Protein AF-A0ABD3MT02-F1 (afdb_monomer_lite)

Sequence (126 aa):
MMCISVNRAIALAVALFGYATTAAGSGSSACHAAYSSGITYAHGDWVSASFTAARLVKCSPPGINDCPDSGLRTEEGEFNASEMYNYQCKSDDDIMLCSNNEYAPGSILSDQVWVRDSSPCSSVSP

Secondary structure (DSSP, 8-state):
--------------------------S-EEP-PBP-TT----TT-EEEEE-----EEE-SSTTSTT--TTSEEE--S------EEEEEE-S-TTT-GGGSGGG-TTSTTHHHHEEEEEEEEE----

Foldseek 3Di:
DDDDDPDDDPPPPPPPPPPPPPPDDPAADAADDADDAPDQDAAFDKHKDQQPPLPWDFAPPDPPDPHHNVRTDRDPDPDPSPFMWMKGFHDHRVVRCCNPPCCDCNHPNVVVTIDTDPHTHDNDDD

Radius of gyration: 24.39 Å; chains: 1; bounding box: 88×34×58 Å

Structure (mmCIF, N/CA/C/O backbone):
data_AF-A0ABD3MT02-F1
#
_entry.id   AF-A0ABD3MT02-F1
#
loop_
_atom_site.group_PDB
_atom_site.id
_atom_site.type_symbol
_atom_site.label_atom_id
_atom_site.label_alt_id
_atom_site.label_comp_id
_atom_site.label_asym_id
_atom_site.label_entity_id
_atom_site.label_seq_id
_atom_site.pdbx_PDB_ins_code
_atom_site.Cartn_x
_atom_site.Cartn_y
_atom_site.Cartn_z
_atom_site.occupancy
_atom_site.B_iso_or_equiv
_atom_site.auth_seq_id
_atom_site.auth_comp_id
_atom_site.auth_asym_id
_atom_site.auth_atom_id
_atom_site.pdbx_PDB_model_num
ATOM 1 N N . MET A 1 1 ? 62.202 -12.319 -37.445 1.00 37.16 1 MET A N 1
ATOM 2 C CA . MET A 1 1 ? 61.434 -11.080 -37.693 1.00 37.16 1 MET A CA 1
ATOM 3 C C . MET A 1 1 ? 59.955 -11.455 -37.714 1.00 37.16 1 MET A C 1
ATOM 5 O O . MET A 1 1 ? 59.593 -12.264 -38.552 1.00 37.16 1 MET A O 1
ATOM 9 N N . MET A 1 2 ? 59.207 -10.938 -36.727 1.00 38.94 2 MET A N 1
ATOM 10 C CA . MET A 1 2 ? 57.740 -10.856 -36.532 1.00 38.94 2 MET A CA 1
ATOM 11 C C . MET A 1 2 ? 56.859 -12.081 -36.863 1.00 38.94 2 MET A C 1
ATOM 13 O O . MET A 1 2 ? 56.680 -12.430 -38.020 1.00 38.94 2 MET A O 1
ATOM 17 N N . CYS A 1 3 ? 56.367 -12.830 -35.867 1.00 41.94 3 CYS A N 1
ATOM 18 C CA . CYS A 1 3 ? 55.236 -12.559 -34.943 1.00 41.94 3 CYS A CA 1
ATOM 19 C C . CYS A 1 3 ? 53.856 -12.812 -35.579 1.00 41.94 3 CYS A C 1
ATOM 21 O O . CYS A 1 3 ? 53.245 -11.921 -36.162 1.00 41.94 3 CYS A O 1
ATOM 23 N N . ILE A 1 4 ? 53.358 -14.041 -35.411 1.00 46.09 4 ILE A N 1
ATOM 24 C CA . ILE A 1 4 ? 51.970 -14.427 -35.685 1.00 46.09 4 ILE A CA 1
ATOM 25 C C . ILE A 1 4 ? 51.084 -13.766 -34.618 1.00 46.09 4 ILE A C 1
ATOM 27 O O . ILE A 1 4 ? 51.116 -14.155 -33.452 1.00 46.09 4 ILE A O 1
ATOM 31 N N . SER A 1 5 ? 50.307 -12.756 -35.011 1.00 43.03 5 SER A N 1
ATOM 32 C CA . SER A 1 5 ? 49.262 -12.163 -34.171 1.00 43.03 5 SER A CA 1
ATOM 33 C C . SER A 1 5 ? 47.998 -13.017 -34.259 1.00 43.03 5 SER A C 1
ATOM 35 O O . SER A 1 5 ? 47.197 -12.855 -35.176 1.00 43.03 5 SER A O 1
ATOM 37 N N . VAL A 1 6 ? 47.801 -13.919 -33.298 1.00 45.03 6 VAL A N 1
ATOM 38 C CA . VAL A 1 6 ? 46.476 -14.478 -32.997 1.00 45.03 6 VAL A CA 1
ATOM 39 C C . VAL A 1 6 ? 45.999 -13.783 -31.734 1.00 45.03 6 VAL A C 1
ATOM 41 O O . VAL A 1 6 ? 46.419 -14.123 -30.635 1.00 45.03 6 VAL A O 1
ATOM 44 N N . ASN A 1 7 ? 45.153 -12.768 -31.898 1.00 46.12 7 ASN A N 1
ATOM 45 C CA . ASN A 1 7 ? 44.587 -12.031 -30.777 1.00 46.12 7 ASN A CA 1
ATOM 46 C C . ASN A 1 7 ? 43.085 -11.859 -30.984 1.00 46.12 7 ASN A C 1
ATOM 48 O O . ASN A 1 7 ? 42.652 -10.948 -31.687 1.00 46.12 7 ASN A O 1
ATOM 52 N N . ARG A 1 8 ? 42.316 -12.746 -30.345 1.00 43.34 8 ARG A N 1
ATOM 53 C CA . ARG A 1 8 ? 41.159 -12.454 -29.475 1.00 43.34 8 ARG A CA 1
ATOM 54 C C . ARG A 1 8 ? 40.293 -13.706 -29.378 1.00 43.34 8 ARG A C 1
ATOM 56 O O . ARG A 1 8 ? 39.446 -13.971 -30.222 1.00 43.34 8 ARG A O 1
ATOM 63 N N . ALA A 1 9 ? 40.542 -14.477 -28.324 1.00 46.53 9 ALA A N 1
ATOM 64 C CA . ALA A 1 9 ? 39.609 -15.481 -27.847 1.00 46.53 9 ALA A CA 1
ATOM 65 C C . ALA A 1 9 ? 38.263 -14.797 -27.559 1.00 46.53 9 ALA A C 1
ATOM 67 O O . ALA A 1 9 ? 38.202 -13.827 -26.802 1.00 46.53 9 ALA A O 1
ATOM 68 N N . ILE A 1 10 ? 37.196 -15.281 -28.191 1.00 51.69 10 ILE A N 1
ATOM 69 C CA . ILE A 1 10 ? 35.827 -14.895 -27.859 1.00 51.69 10 ILE A CA 1
ATOM 70 C C . ILE A 1 10 ? 35.506 -15.609 -26.548 1.00 51.69 10 ILE A C 1
ATOM 72 O O . ILE A 1 10 ? 35.257 -16.813 -26.529 1.00 51.69 10 ILE A O 1
ATOM 76 N N . ALA A 1 11 ? 35.586 -14.880 -25.437 1.00 45.00 11 ALA A N 1
ATOM 77 C CA . ALA A 1 11 ? 35.110 -15.368 -24.155 1.00 45.00 11 ALA A CA 1
ATOM 78 C C . ALA A 1 11 ? 33.576 -15.426 -24.206 1.00 45.00 11 ALA A C 1
ATOM 80 O O . ALA A 1 11 ? 32.896 -14.409 -24.092 1.00 45.00 11 ALA A O 1
ATOM 81 N N . LEU A 1 12 ? 33.036 -16.626 -24.418 1.00 37.91 12 LEU A N 1
ATOM 82 C CA . LEU A 1 12 ? 31.638 -16.950 -24.152 1.00 37.91 12 LEU A CA 1
ATOM 83 C C . LEU A 1 12 ? 31.425 -16.870 -22.638 1.00 37.91 12 LEU A C 1
ATOM 85 O O . LEU A 1 12 ? 31.706 -17.818 -21.906 1.00 37.91 12 LEU A O 1
ATOM 89 N N . ALA A 1 13 ? 30.965 -15.717 -22.159 1.00 43.81 13 ALA A N 1
ATOM 90 C CA . ALA A 1 13 ? 30.442 -15.599 -20.810 1.00 43.81 13 ALA A CA 1
ATOM 91 C C . ALA A 1 13 ? 29.117 -16.371 -20.755 1.00 43.81 13 ALA A C 1
ATOM 93 O O . ALA A 1 13 ? 28.076 -15.891 -21.201 1.00 43.81 13 ALA A O 1
ATOM 94 N N . VAL A 1 14 ? 29.170 -17.598 -20.240 1.00 44.78 14 VAL A N 1
ATOM 95 C CA . VAL A 1 14 ? 27.983 -18.315 -19.777 1.00 44.78 14 VAL A CA 1
ATOM 96 C C . VAL A 1 14 ? 27.422 -17.499 -18.617 1.00 44.78 14 VAL A C 1
ATOM 98 O O . VAL A 1 14 ? 27.978 -17.504 -17.520 1.00 44.78 14 VAL A O 1
ATOM 101 N N . ALA A 1 15 ? 26.346 -16.755 -18.870 1.00 46.06 15 ALA A N 1
ATOM 102 C CA . ALA A 1 15 ? 25.516 -16.208 -17.813 1.00 46.06 15 ALA A CA 1
ATOM 103 C C . ALA A 1 15 ? 24.894 -17.403 -17.084 1.00 46.06 15 ALA A C 1
ATOM 105 O O . ALA A 1 15 ? 23.921 -17.999 -17.547 1.00 46.06 15 ALA A O 1
ATOM 106 N N . LEU A 1 16 ? 25.520 -17.815 -15.981 1.00 45.62 16 LEU A N 1
ATOM 107 C CA . LEU A 1 16 ? 24.894 -18.713 -15.027 1.00 45.62 16 LEU A CA 1
ATOM 108 C C . LEU A 1 16 ? 23.621 -18.016 -14.554 1.00 45.62 16 LEU A C 1
ATOM 110 O O . LEU A 1 16 ? 23.671 -17.014 -13.844 1.00 45.62 16 LEU A O 1
ATOM 114 N N . PHE A 1 17 ? 22.488 -18.547 -15.004 1.00 44.28 17 PHE A N 1
AT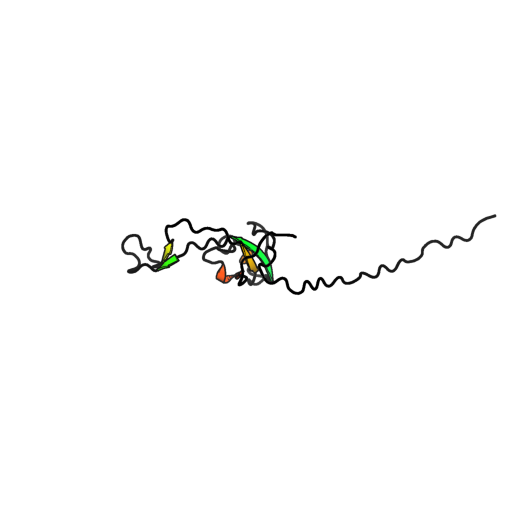OM 115 C CA . PHE A 1 17 ? 21.183 -18.315 -14.417 1.00 44.28 17 PHE A CA 1
ATOM 116 C C . PHE A 1 17 ? 21.275 -18.688 -12.938 1.00 44.28 17 PHE A C 1
ATOM 118 O O . PHE A 1 17 ? 21.126 -19.848 -12.562 1.00 44.28 17 PHE A O 1
ATOM 125 N N . GLY A 1 18 ? 21.559 -17.698 -12.097 1.00 39.00 18 GLY A N 1
ATOM 126 C CA . GLY A 1 18 ? 21.286 -17.773 -10.676 1.00 39.00 18 GLY A CA 1
ATOM 127 C C . GLY A 1 18 ? 19.783 -17.649 -10.500 1.00 39.00 18 GLY A C 1
ATOM 128 O O . GLY A 1 18 ? 19.274 -16.558 -10.270 1.00 39.00 18 GLY A O 1
ATOM 129 N N . TYR A 1 19 ? 19.057 -18.756 -10.645 1.00 45.50 19 TYR A N 1
ATOM 130 C CA . TYR A 1 19 ? 17.756 -18.860 -10.006 1.00 45.50 19 TYR A CA 1
ATOM 131 C C . TYR A 1 19 ? 18.034 -18.793 -8.503 1.00 45.50 19 TYR A C 1
ATOM 133 O O . TYR A 1 19 ? 18.569 -19.720 -7.899 1.00 45.50 19 TYR A O 1
ATOM 141 N N . ALA A 1 20 ? 17.744 -17.646 -7.899 1.00 43.19 20 ALA A N 1
ATOM 142 C CA . ALA A 1 20 ? 17.677 -17.538 -6.456 1.00 43.19 20 ALA A CA 1
ATOM 143 C C . ALA A 1 20 ? 16.444 -18.328 -5.998 1.00 43.19 20 ALA A C 1
ATOM 145 O O . ALA A 1 20 ? 15.372 -17.776 -5.782 1.00 43.19 20 ALA A O 1
ATOM 146 N N . THR A 1 21 ? 16.565 -19.650 -5.889 1.00 50.00 21 THR A N 1
ATOM 147 C CA . THR A 1 21 ? 15.629 -20.442 -5.093 1.00 50.00 21 THR A CA 1
ATOM 148 C C . THR A 1 21 ? 16.043 -20.304 -3.638 1.00 50.00 21 THR A C 1
ATOM 150 O O . THR A 1 21 ? 16.751 -21.153 -3.099 1.00 50.00 21 THR A O 1
ATOM 153 N N . THR A 1 22 ? 15.626 -19.217 -2.993 1.00 38.50 22 THR A N 1
ATOM 154 C CA . THR A 1 22 ? 15.607 -19.143 -1.531 1.00 38.50 22 THR A CA 1
ATOM 155 C C . THR A 1 22 ? 14.397 -19.932 -1.047 1.00 38.50 22 THR A C 1
ATOM 157 O O . THR A 1 22 ? 13.298 -19.399 -0.909 1.00 38.50 22 THR A O 1
ATOM 160 N N . ALA A 1 23 ? 14.582 -21.236 -0.847 1.00 42.66 23 ALA A N 1
ATOM 161 C CA . ALA A 1 23 ? 13.601 -22.057 -0.160 1.00 42.66 23 ALA A CA 1
ATOM 162 C C . ALA A 1 23 ? 13.754 -21.894 1.361 1.00 42.66 23 ALA A C 1
ATOM 164 O O . ALA A 1 23 ? 14.794 -22.219 1.927 1.00 42.66 23 ALA A O 1
ATOM 165 N N . ALA A 1 24 ? 12.658 -21.441 1.972 1.00 44.06 24 ALA A N 1
ATOM 166 C CA . ALA A 1 24 ? 12.213 -21.702 3.339 1.00 44.06 24 ALA A CA 1
ATOM 167 C C . ALA A 1 24 ? 13.104 -21.221 4.501 1.00 44.06 24 ALA A C 1
ATOM 169 O O . ALA A 1 24 ? 13.835 -21.989 5.121 1.00 44.06 24 ALA A O 1
ATOM 170 N N . GLY A 1 25 ? 12.893 -19.960 4.888 1.00 39.03 25 GLY A N 1
ATOM 171 C CA . GLY A 1 25 ? 12.952 -19.533 6.285 1.00 39.03 25 GLY A CA 1
ATOM 172 C C . GLY A 1 25 ? 11.527 -19.281 6.777 1.00 39.03 25 GLY A C 1
ATOM 173 O O . GLY A 1 25 ? 10.846 -18.389 6.281 1.00 39.03 25 GLY A O 1
ATOM 174 N N . SER A 1 26 ? 11.042 -20.109 7.697 1.00 49.09 26 SER A N 1
ATOM 175 C CA . SER A 1 26 ? 9.745 -19.926 8.345 1.00 49.09 26 SER A CA 1
ATOM 176 C C . SER A 1 26 ? 9.831 -18.757 9.327 1.00 49.09 26 SER A C 1
ATOM 178 O O . SER A 1 26 ? 10.459 -18.891 10.374 1.00 49.09 26 SER A O 1
ATOM 180 N N . GLY A 1 27 ? 9.192 -17.634 8.998 1.00 53.06 27 GLY A N 1
ATOM 181 C CA . GLY A 1 27 ? 9.041 -16.484 9.892 1.00 53.06 27 GLY A CA 1
ATOM 182 C C . GLY A 1 27 ? 9.514 -15.187 9.248 1.00 53.06 27 GLY A C 1
ATOM 183 O O . GLY A 1 27 ? 10.711 -14.962 9.149 1.00 53.06 27 GLY A O 1
ATOM 184 N N . SER A 1 28 ? 8.546 -14.342 8.877 1.00 53.19 28 SER A N 1
ATOM 185 C CA . SER A 1 28 ? 8.709 -13.000 8.304 1.00 53.19 28 SER A CA 1
ATOM 186 C C . SER A 1 28 ? 9.392 -12.937 6.928 1.00 53.19 28 SER A C 1
ATOM 188 O O . SER A 1 28 ? 10.562 -13.281 6.769 1.00 53.19 28 SER A O 1
ATOM 190 N N . SER A 1 29 ? 8.662 -12.482 5.904 1.00 69.88 29 SER A N 1
ATOM 191 C CA . SER A 1 29 ? 9.252 -12.159 4.600 1.00 69.88 29 SER A CA 1
ATOM 192 C C . SER A 1 29 ? 10.193 -10.952 4.738 1.00 69.88 29 SER A C 1
ATOM 194 O O . SER A 1 29 ? 9.997 -10.076 5.579 1.00 69.88 29 SER A O 1
ATOM 196 N N . ALA A 1 30 ? 11.252 -10.880 3.929 1.00 85.00 30 ALA A N 1
ATOM 197 C CA . ALA A 1 30 ? 12.040 -9.651 3.860 1.00 85.00 30 ALA A CA 1
ATOM 198 C C . ALA A 1 30 ? 11.137 -8.514 3.356 1.00 85.00 30 ALA A C 1
ATOM 200 O O . ALA A 1 30 ? 10.316 -8.723 2.457 1.00 85.00 30 ALA A O 1
ATOM 201 N N . CYS A 1 31 ? 11.261 -7.321 3.940 1.00 89.00 31 CYS A N 1
ATOM 202 C CA . CYS A 1 31 ? 10.512 -6.174 3.440 1.00 89.00 31 CYS A CA 1
ATOM 203 C C . CYS A 1 31 ? 11.052 -5.736 2.073 1.00 89.00 31 CYS A C 1
ATOM 205 O O . CYS A 1 31 ? 12.263 -5.594 1.888 1.00 89.00 31 CYS A O 1
ATOM 207 N N . HIS A 1 32 ? 10.139 -5.499 1.137 1.00 91.31 32 HIS A N 1
ATOM 208 C CA . HIS A 1 32 ? 10.401 -4.768 -0.096 1.00 91.31 32 HIS A CA 1
ATOM 209 C C . HIS A 1 32 ? 10.692 -3.279 0.179 1.00 91.31 32 HIS A C 1
ATOM 211 O O . HIS A 1 32 ? 10.693 -2.803 1.318 1.00 91.31 32 HIS A O 1
ATOM 217 N N . ALA A 1 33 ? 10.984 -2.524 -0.884 1.00 90.94 33 ALA A N 1
ATOM 218 C CA . ALA A 1 33 ? 11.186 -1.083 -0.781 1.00 90.94 33 ALA A CA 1
ATOM 219 C C . ALA A 1 33 ? 9.936 -0.399 -0.206 1.00 90.94 33 ALA A C 1
ATOM 221 O O . ALA A 1 33 ? 8.808 -0.768 -0.533 1.00 90.94 33 ALA A O 1
ATOM 222 N N . ALA A 1 34 ? 10.133 0.607 0.645 1.00 90.56 34 ALA A N 1
ATOM 223 C CA . ALA A 1 34 ? 9.019 1.345 1.222 1.00 90.56 34 ALA A CA 1
ATOM 224 C C . ALA A 1 34 ? 8.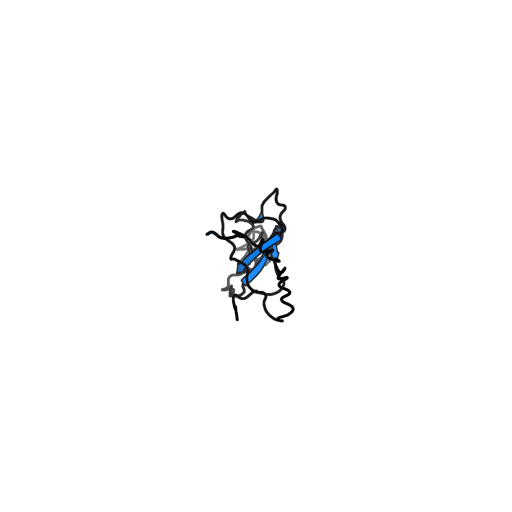214 2.071 0.132 1.00 90.56 34 ALA A C 1
ATOM 226 O O . ALA A 1 34 ? 8.799 2.687 -0.767 1.00 90.56 34 ALA A O 1
ATOM 227 N N . TYR A 1 35 ? 6.882 2.045 0.239 1.00 89.69 35 TYR A N 1
ATOM 228 C CA . TYR A 1 35 ? 6.029 2.845 -0.637 1.00 89.69 35 TYR A CA 1
ATOM 229 C C . TYR A 1 35 ? 6.408 4.325 -0.539 1.00 89.69 35 TYR A C 1
ATOM 231 O O . TYR A 1 35 ? 6.520 4.897 0.545 1.00 89.69 35 TYR A O 1
ATOM 239 N N . SER A 1 36 ? 6.577 4.944 -1.698 1.00 89.69 36 SER A N 1
ATOM 240 C CA . SER A 1 36 ? 6.879 6.362 -1.864 1.00 89.69 36 SER A CA 1
ATOM 241 C C . SER A 1 36 ? 5.883 7.006 -2.821 1.00 89.69 36 SER A C 1
ATOM 243 O O . SER A 1 36 ? 5.605 6.466 -3.895 1.00 89.69 36 SER A O 1
ATOM 245 N N . SER A 1 37 ? 5.364 8.171 -2.436 1.00 83.44 37 SER A N 1
ATOM 246 C CA . SER A 1 37 ? 4.468 8.965 -3.273 1.00 83.44 37 SER A CA 1
ATOM 247 C C . SER A 1 37 ? 5.200 9.540 -4.488 1.00 83.44 37 SER A C 1
ATOM 249 O O . SER A 1 37 ? 6.382 9.874 -4.421 1.00 83.44 37 SER A O 1
ATOM 251 N N . GLY A 1 38 ? 4.496 9.655 -5.617 1.00 79.31 38 GLY A N 1
ATOM 252 C CA . GLY A 1 38 ? 5.079 10.159 -6.867 1.00 79.31 38 GLY A CA 1
ATOM 253 C C . GLY A 1 38 ? 5.936 9.141 -7.628 1.00 79.31 38 GLY A C 1
ATOM 254 O O . GLY A 1 38 ? 6.479 9.478 -8.678 1.00 79.31 38 GLY A O 1
ATOM 255 N N . ILE A 1 39 ? 6.034 7.905 -7.132 1.00 88.88 39 ILE A N 1
ATOM 256 C CA . ILE A 1 39 ? 6.571 6.769 -7.879 1.00 88.88 39 ILE A CA 1
ATOM 257 C C . ILE A 1 39 ? 5.432 6.073 -8.619 1.00 88.88 39 ILE A C 1
ATOM 259 O O . ILE A 1 39 ? 4.299 6.006 -8.145 1.00 88.88 39 ILE A O 1
ATOM 263 N N . THR A 1 40 ? 5.752 5.587 -9.812 1.00 91.19 40 THR A N 1
ATOM 264 C CA . THR A 1 40 ? 4.849 4.802 -10.646 1.00 91.19 40 THR A CA 1
ATOM 265 C C . THR A 1 40 ? 5.006 3.325 -10.299 1.00 91.19 40 THR A C 1
ATOM 267 O O . THR A 1 40 ? 6.110 2.799 -10.414 1.00 91.19 40 THR A O 1
ATOM 270 N N . TYR A 1 41 ? 3.916 2.683 -9.882 1.00 90.31 41 TYR A N 1
ATOM 271 C CA . TYR A 1 41 ? 3.849 1.250 -9.584 1.00 90.31 41 TYR A CA 1
ATOM 272 C C . TYR A 1 41 ? 2.918 0.560 -10.575 1.00 90.31 41 TYR A C 1
ATOM 274 O O . TYR A 1 41 ? 1.780 1.007 -10.758 1.00 90.31 41 TYR A O 1
ATOM 282 N N . ALA A 1 42 ? 3.410 -0.514 -11.180 1.00 91.75 42 ALA A N 1
ATOM 283 C CA . ALA A 1 42 ? 2.695 -1.364 -12.119 1.00 91.75 42 ALA A CA 1
ATOM 284 C C . ALA A 1 42 ? 2.123 -2.612 -11.429 1.00 91.75 42 ALA A C 1
ATOM 286 O O . ALA A 1 42 ? 2.483 -2.956 -10.296 1.00 91.75 42 ALA A O 1
ATOM 287 N N . HIS A 1 43 ? 1.234 -3.314 -12.124 1.00 91.88 43 HIS A N 1
ATOM 288 C CA . HIS A 1 43 ? 0.700 -4.594 -11.691 1.00 91.88 43 HIS A CA 1
ATOM 289 C C . HIS A 1 43 ? 1.838 -5.571 -11.363 1.00 91.88 43 HIS A C 1
ATOM 291 O O . HIS A 1 43 ? 2.741 -5.820 -12.160 1.00 91.88 43 HIS A O 1
ATOM 297 N N . GLY A 1 44 ? 1.776 -6.159 -10.170 1.00 90.88 44 GLY A N 1
ATOM 298 C CA . GLY A 1 44 ? 2.749 -7.128 -9.688 1.00 90.88 44 GLY A CA 1
ATOM 299 C C . GLY A 1 44 ? 3.918 -6.515 -8.922 1.00 90.88 44 GLY A C 1
ATOM 300 O O . GLY A 1 44 ? 4.632 -7.282 -8.269 1.00 90.88 44 GLY A O 1
ATOM 301 N N . ASP A 1 45 ? 4.086 -5.187 -8.936 1.00 93.62 45 ASP A N 1
ATOM 302 C CA . ASP A 1 45 ? 5.107 -4.506 -8.138 1.00 93.62 45 ASP A CA 1
ATOM 303 C C . ASP A 1 45 ? 4.856 -4.687 -6.644 1.00 93.62 45 ASP A C 1
ATOM 305 O O . ASP A 1 45 ? 3.719 -4.683 -6.168 1.00 93.62 45 ASP A O 1
ATOM 309 N N . TRP A 1 46 ? 5.952 -4.807 -5.901 1.00 93.38 46 TRP A N 1
ATOM 310 C CA . TRP A 1 46 ? 5.934 -5.028 -4.466 1.00 93.38 46 TRP A CA 1
ATOM 311 C C . TRP A 1 46 ? 6.530 -3.850 -3.717 1.00 93.38 46 TRP A C 1
ATOM 313 O O . TRP A 1 46 ? 7.627 -3.380 -4.028 1.00 93.38 46 TRP A O 1
ATOM 323 N N . VAL A 1 47 ? 5.831 -3.438 -2.669 1.00 93.12 47 VAL A N 1
ATOM 324 C CA . VAL A 1 47 ? 6.277 -2.410 -1.732 1.00 93.12 47 VAL A CA 1
ATOM 325 C C . VAL A 1 47 ? 6.017 -2.858 -0.306 1.00 93.12 47 VAL A C 1
ATOM 327 O O . VAL A 1 47 ? 5.208 -3.751 -0.055 1.00 93.12 47 VAL A O 1
ATOM 330 N N . SER A 1 48 ? 6.669 -2.207 0.643 1.00 91.19 48 SER A N 1
ATOM 331 C CA . SER A 1 48 ? 6.362 -2.361 2.059 1.00 91.19 48 SER A CA 1
ATOM 332 C C . SER A 1 48 ? 5.793 -1.080 2.635 1.00 91.19 48 SER A C 1
ATOM 334 O O . SER A 1 48 ? 6.184 0.028 2.266 1.00 91.19 48 SER A O 1
ATOM 336 N N . ALA A 1 49 ? 4.880 -1.237 3.580 1.00 87.62 49 ALA A N 1
ATOM 337 C CA . ALA A 1 49 ? 4.412 -0.140 4.408 1.00 87.62 49 ALA A CA 1
ATOM 338 C C . ALA A 1 49 ? 4.015 -0.672 5.781 1.00 87.62 49 ALA A C 1
ATOM 340 O O . ALA A 1 49 ? 3.585 -1.823 5.924 1.00 87.62 49 ALA A O 1
ATOM 341 N N . SER A 1 50 ? 4.124 0.183 6.795 1.00 78.12 50 SER A N 1
ATOM 342 C CA . SER A 1 50 ? 3.442 -0.062 8.058 1.00 78.12 50 SER A CA 1
ATOM 343 C C . SER A 1 50 ? 1.942 -0.044 7.799 1.00 78.12 50 SER A C 1
ATOM 345 O O . SER A 1 50 ? 1.419 0.880 7.169 1.00 78.12 50 SER A O 1
ATOM 347 N N . PHE A 1 51 ? 1.239 -1.066 8.275 1.00 63.12 51 PHE A N 1
ATOM 348 C CA . PHE A 1 51 ? -0.210 -1.046 8.205 1.00 63.12 51 PHE A CA 1
ATOM 349 C C . PHE A 1 51 ? -0.755 -0.039 9.215 1.00 63.12 51 PHE A C 1
ATOM 351 O O . PHE A 1 51 ? -0.913 -0.346 10.394 1.00 63.12 51 PHE A O 1
ATOM 358 N N . THR A 1 52 ? -1.085 1.153 8.73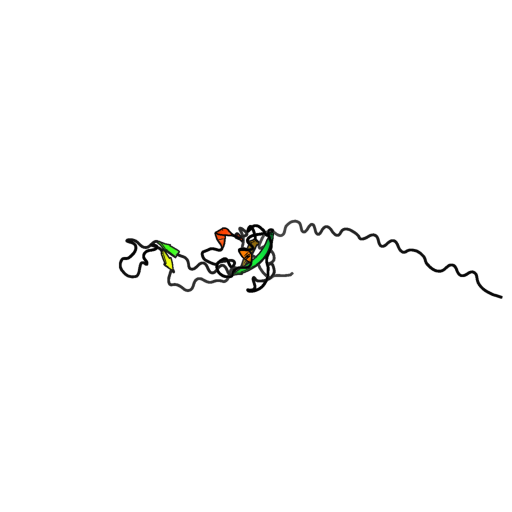6 1.00 54.03 52 THR A N 1
ATOM 359 C CA . THR A 1 52 ? -1.841 2.138 9.506 1.00 54.03 52 THR A CA 1
ATOM 360 C C . THR A 1 52 ? -3.313 2.009 9.150 1.00 54.03 52 THR A C 1
ATOM 362 O O . THR A 1 52 ? -3.928 2.975 8.701 1.00 54.03 52 THR A O 1
ATOM 365 N N . ALA A 1 53 ? -3.926 0.834 9.352 1.00 52.12 53 ALA A N 1
ATOM 366 C CA . ALA A 1 53 ? -5.368 0.915 9.532 1.00 52.12 53 ALA A CA 1
ATOM 367 C C . ALA A 1 53 ? -5.585 1.736 10.788 1.00 52.12 53 ALA A C 1
ATOM 369 O O . ALA A 1 53 ? -5.379 1.261 11.904 1.00 52.12 53 ALA A O 1
ATOM 370 N N . ALA A 1 54 ? -6.083 2.950 10.591 1.00 55.06 54 ALA A N 1
ATOM 371 C CA . ALA A 1 54 ? -7.139 3.432 11.449 1.00 55.06 54 ALA A CA 1
ATOM 372 C C . ALA A 1 54 ? -8.105 2.254 11.623 1.00 55.06 54 ALA A C 1
ATOM 374 O O . ALA A 1 54 ? -8.816 1.892 10.683 1.00 55.06 54 ALA A O 1
ATOM 375 N N . ARG A 1 55 ? -8.043 1.558 12.764 1.00 58.81 55 ARG A N 1
ATOM 376 C CA . ARG A 1 55 ? -9.010 0.507 13.054 1.00 58.81 55 ARG A CA 1
ATOM 377 C C . ARG A 1 55 ? -10.351 1.205 13.071 1.00 58.81 55 ARG A C 1
ATOM 379 O O . ARG A 1 55 ? -10.607 2.043 13.924 1.00 58.81 55 ARG A O 1
ATOM 386 N N . LEU A 1 56 ? -11.167 0.948 12.062 1.00 67.25 56 LEU A N 1
ATOM 387 C CA . LEU A 1 56 ? -12.487 1.535 11.997 1.00 67.25 56 LEU A CA 1
ATOM 388 C C . LEU A 1 56 ? -13.401 0.674 12.857 1.00 67.25 56 LEU A C 1
ATOM 390 O O . LEU A 1 56 ? -13.704 -0.466 12.505 1.00 67.25 56 LEU A O 1
ATOM 394 N N . VAL A 1 57 ? -13.828 1.205 13.996 1.00 71.25 57 VAL A N 1
ATOM 395 C CA . VAL A 1 57 ? -14.844 0.560 14.822 1.00 71.25 57 VAL A CA 1
ATOM 396 C C . VAL A 1 57 ? -16.222 1.010 14.361 1.00 71.25 57 VAL A C 1
ATOM 398 O O . VAL A 1 57 ? -16.489 2.193 14.129 1.00 71.25 57 VAL A O 1
ATOM 401 N N . LYS A 1 58 ? -17.114 0.033 14.198 1.00 78.75 58 LYS A N 1
ATOM 402 C CA . LYS A 1 58 ? -18.498 0.294 13.823 1.00 78.75 58 LYS A CA 1
ATOM 403 C C . LYS A 1 58 ? -19.193 0.994 14.981 1.00 78.75 58 LYS A C 1
ATOM 405 O O . LYS A 1 58 ? -19.226 0.475 16.094 1.00 78.75 58 LYS A O 1
ATOM 410 N N . CYS A 1 59 ? -19.766 2.153 14.708 1.00 78.00 59 CYS A N 1
ATOM 411 C CA . CYS A 1 59 ? -20.606 2.861 15.655 1.00 78.00 59 CYS A CA 1
ATOM 412 C C . CYS A 1 59 ? -22.048 2.883 15.143 1.00 78.00 59 CYS A C 1
ATOM 414 O O . CYS A 1 59 ? -22.318 2.802 13.944 1.00 78.00 59 CYS A O 1
ATOM 416 N N . SER A 1 60 ? -23.009 2.868 16.062 1.00 78.12 60 SER A N 1
ATOM 417 C CA . SER A 1 60 ? -24.430 2.844 15.723 1.00 78.12 60 SER A CA 1
ATOM 418 C C . SER A 1 60 ? -25.230 3.589 16.787 1.00 78.12 60 SER A C 1
ATOM 420 O O . SER A 1 60 ? -24.981 3.361 17.973 1.00 78.12 60 SER A O 1
ATOM 422 N N . PRO A 1 61 ? -26.195 4.438 16.392 1.00 82.75 61 PRO A N 1
ATOM 423 C CA . PRO A 1 61 ? -26.624 4.734 15.013 1.00 82.75 61 PRO A CA 1
ATOM 424 C C . PRO A 1 61 ? -25.634 5.636 14.236 1.00 82.75 61 PRO A C 1
ATOM 426 O O . PRO A 1 61 ? -24.977 6.466 14.864 1.00 82.75 61 PRO A O 1
ATOM 429 N N . PRO A 1 62 ? -25.505 5.492 12.900 1.00 82.06 62 PRO A N 1
ATOM 430 C CA . PRO A 1 62 ? -24.727 6.423 12.074 1.00 82.06 62 PRO A CA 1
ATOM 431 C C . PRO A 1 62 ? -25.327 7.835 12.125 1.00 82.06 62 PRO A C 1
ATOM 433 O O . PRO A 1 62 ? -26.547 7.980 12.214 1.00 82.06 62 PRO A O 1
ATOM 436 N N . GLY A 1 63 ? -24.472 8.861 12.085 1.00 78.25 63 GLY A N 1
ATOM 437 C CA . GLY A 1 63 ? -24.892 10.269 12.115 1.00 78.25 63 GLY A CA 1
ATOM 438 C C . GLY A 1 63 ? -25.386 10.762 13.483 1.00 78.25 63 GLY A C 1
ATOM 439 O O . GLY A 1 63 ? -25.962 11.845 13.578 1.00 78.25 63 GLY A O 1
ATOM 440 N N . ILE A 1 64 ? -25.195 9.974 14.550 1.00 80.81 64 ILE A N 1
ATOM 441 C CA . ILE A 1 64 ? -25.558 10.349 15.923 1.00 80.81 64 ILE A CA 1
ATOM 442 C C . ILE A 1 64 ? -24.307 10.374 16.811 1.00 80.81 64 ILE A C 1
ATOM 444 O O . ILE A 1 64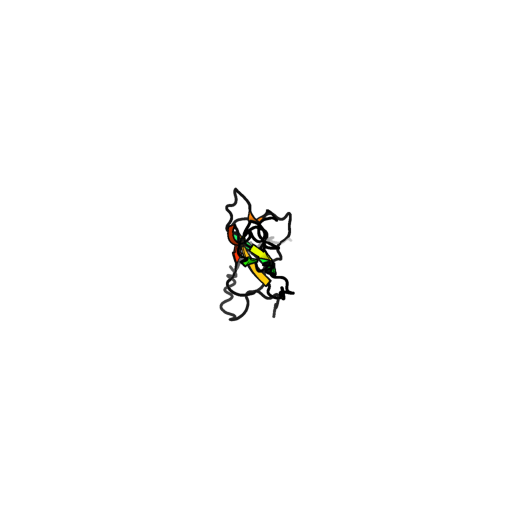 ? -23.527 9.419 16.845 1.00 80.81 64 ILE A O 1
ATOM 448 N N . ASN A 1 65 ? -24.158 11.452 17.592 1.00 84.19 65 ASN A N 1
ATOM 449 C CA . ASN A 1 65 ? -22.978 11.750 18.419 1.00 84.19 65 ASN A CA 1
ATOM 450 C C . ASN A 1 65 ? -21.689 11.815 17.567 1.00 84.19 65 ASN A C 1
ATOM 452 O O . ASN A 1 65 ? -21.731 12.268 16.429 1.00 84.19 65 ASN A O 1
ATOM 456 N N . ASP A 1 66 ? -20.558 11.320 18.084 1.00 79.25 66 ASP A N 1
ATOM 457 C CA . ASP A 1 66 ? -19.262 11.256 17.380 1.00 79.25 66 ASP A CA 1
ATOM 458 C C . ASP A 1 66 ? -19.189 10.129 16.328 1.00 79.25 66 ASP A C 1
ATOM 460 O O . ASP A 1 66 ? -18.110 9.676 15.946 1.00 79.25 66 ASP A O 1
ATOM 464 N N . CYS A 1 67 ? -20.336 9.584 15.909 1.00 81.31 67 CYS A N 1
ATOM 465 C CA . CYS A 1 67 ? -20.396 8.594 14.845 1.00 81.31 67 CYS A CA 1
ATOM 466 C C . CYS A 1 67 ? -20.682 9.294 13.510 1.00 81.31 67 CYS A C 1
ATOM 468 O O . CYS A 1 67 ? -21.804 9.771 13.326 1.00 81.31 67 CYS A O 1
ATOM 470 N N . PRO A 1 68 ? -19.722 9.346 12.569 1.00 80.94 68 PRO A N 1
ATOM 471 C CA . PRO A 1 68 ? -19.968 9.940 11.259 1.00 80.94 68 PRO A CA 1
ATOM 472 C C . PRO A 1 68 ? -21.072 9.188 10.502 1.00 80.94 68 PRO A C 1
ATOM 474 O O . PRO A 1 68 ? -21.399 8.040 10.821 1.00 80.94 68 PRO A O 1
ATOM 477 N N . ASP A 1 69 ? -21.624 9.816 9.462 1.00 81.94 69 ASP A N 1
ATOM 478 C CA . ASP A 1 69 ? -22.700 9.242 8.634 1.00 81.94 69 ASP A CA 1
ATOM 479 C C . ASP A 1 69 ? -22.312 7.903 7.985 1.00 81.94 69 ASP A C 1
ATOM 481 O O . ASP A 1 69 ? -23.169 7.073 7.685 1.00 81.94 69 ASP A O 1
ATOM 485 N N . SER A 1 70 ? -21.010 7.649 7.825 1.00 76.88 70 SER A N 1
ATOM 486 C CA . SER A 1 70 ? -20.468 6.370 7.357 1.00 76.88 70 SER A CA 1
ATOM 487 C C . SER A 1 70 ? -20.672 5.208 8.343 1.00 76.88 70 SER A C 1
ATOM 489 O O . SER A 1 70 ? -20.510 4.050 7.957 1.00 76.88 70 SER A O 1
ATOM 491 N N . GLY A 1 71 ? -21.006 5.477 9.612 1.00 78.81 71 GLY A N 1
ATOM 492 C CA . GLY A 1 71 ? -21.165 4.459 10.660 1.00 78.81 71 GLY A CA 1
ATOM 493 C C . GLY A 1 71 ? -19.849 3.841 11.146 1.00 78.81 71 GLY A C 1
ATOM 494 O O . GLY A 1 71 ? -19.859 2.820 11.839 1.00 78.81 71 GLY A O 1
ATOM 495 N N . LEU A 1 72 ? -18.716 4.437 10.773 1.00 74.88 72 LEU A N 1
ATOM 496 C CA . LEU A 1 72 ? -17.370 3.959 11.070 1.00 74.88 72 LEU A CA 1
ATOM 497 C C . LEU A 1 72 ? -16.568 5.086 11.714 1.00 74.88 72 LEU A C 1
ATOM 499 O O . LEU A 1 72 ? -16.385 6.132 11.097 1.00 74.88 72 LEU A O 1
ATOM 503 N N . ARG A 1 73 ? -16.064 4.872 12.929 1.00 76.12 73 ARG A N 1
ATOM 504 C CA . ARG A 1 73 ? -15.138 5.811 13.578 1.00 76.12 73 ARG A CA 1
ATOM 505 C C . ARG A 1 73 ? -13.745 5.205 13.643 1.00 76.12 73 ARG A C 1
ATOM 507 O O . ARG A 1 73 ? -13.615 3.996 13.807 1.00 76.12 73 ARG A O 1
ATOM 514 N N . THR A 1 74 ? -12.721 6.042 13.575 1.00 70.56 74 THR A N 1
ATOM 515 C CA . THR A 1 74 ? -11.363 5.628 13.929 1.00 70.56 74 THR A CA 1
ATOM 516 C C . THR A 1 74 ? -11.327 5.278 15.413 1.00 70.56 74 THR A C 1
ATOM 518 O O . THR A 1 74 ? -11.822 6.038 16.243 1.00 70.56 74 THR A O 1
ATOM 521 N N . GLU A 1 75 ? -10.796 4.108 15.746 1.00 68.69 75 GLU A N 1
ATOM 522 C CA . GLU A 1 75 ? -10.554 3.693 17.122 1.00 68.69 75 GLU A CA 1
ATOM 523 C C . GLU A 1 75 ? -9.494 4.629 17.724 1.00 68.69 75 GLU A C 1
ATOM 525 O O . GLU A 1 75 ? -8.376 4.717 17.216 1.00 68.69 75 GLU A O 1
ATOM 530 N N . GLU A 1 76 ? -9.857 5.378 18.767 1.00 58.12 76 GLU A N 1
ATOM 531 C CA . GLU A 1 76 ? -8.905 6.211 19.501 1.00 58.12 76 GLU A CA 1
ATOM 532 C C . GLU A 1 76 ? -8.071 5.324 20.430 1.00 58.12 76 GLU A C 1
ATOM 534 O O . GLU A 1 76 ? -8.561 4.770 21.414 1.00 58.12 76 GLU A O 1
ATOM 539 N N . GLY A 1 77 ? -6.795 5.179 20.089 1.00 50.97 77 GLY A N 1
ATOM 540 C CA . GLY A 1 77 ? -5.804 4.430 20.845 1.00 50.97 77 GLY A CA 1
ATOM 541 C C . GLY A 1 77 ? -4.500 4.361 20.059 1.00 50.97 77 GLY A C 1
ATOM 542 O O . GLY A 1 77 ? -4.515 4.300 18.831 1.00 50.97 77 GLY A O 1
ATOM 543 N N . GLU A 1 78 ? -3.365 4.394 20.756 1.00 46.41 78 GLU A N 1
ATOM 544 C CA . GLU A 1 78 ? -2.052 4.201 20.140 1.00 46.41 78 GLU A CA 1
ATOM 545 C C . GLU A 1 78 ? -1.941 2.752 19.660 1.00 46.41 78 GLU A C 1
ATOM 547 O O . GLU A 1 78 ? -1.576 1.842 20.406 1.00 46.41 78 GLU A O 1
ATOM 552 N N . PHE A 1 79 ? -2.339 2.512 18.414 1.00 50.94 79 PHE A N 1
ATOM 553 C CA . PHE A 1 79 ? -2.110 1.227 17.785 1.00 50.94 79 PHE A CA 1
ATOM 554 C C . PHE A 1 79 ? -0.633 1.173 17.411 1.00 50.94 79 PHE A C 1
ATOM 556 O O . PHE A 1 79 ? -0.160 1.989 16.621 1.00 50.94 79 PHE A O 1
ATOM 563 N N . ASN A 1 80 ? 0.104 0.240 18.015 1.00 49.72 80 ASN A N 1
ATOM 564 C CA . ASN A 1 80 ? 1.515 0.040 17.714 1.00 49.72 80 ASN A CA 1
ATOM 565 C C . ASN A 1 80 ? 1.636 -0.347 16.233 1.00 49.72 80 ASN A C 1
ATOM 567 O O . ASN A 1 80 ? 1.427 -1.499 15.854 1.00 49.72 80 ASN A O 1
ATOM 571 N N . ALA A 1 81 ? 1.950 0.634 15.387 1.00 54.88 81 ALA A N 1
ATOM 572 C CA . ALA A 1 81 ? 2.209 0.497 13.956 1.00 54.88 81 ALA A CA 1
ATOM 573 C C . ALA A 1 81 ? 3.557 -0.207 13.695 1.00 54.88 81 ALA A C 1
ATOM 575 O O . ALA A 1 81 ? 4.328 0.192 12.825 1.00 54.88 81 ALA A O 1
ATOM 576 N N . SER A 1 82 ? 3.893 -1.211 14.505 1.00 60.25 82 SER A N 1
ATOM 577 C CA . SER A 1 82 ? 5.223 -1.822 14.535 1.00 60.25 82 SER A CA 1
ATOM 578 C C . SER A 1 82 ? 5.415 -2.862 13.438 1.00 60.25 82 SER A C 1
ATOM 580 O O . SER A 1 82 ? 6.546 -3.215 13.118 1.00 60.25 82 SER A O 1
ATOM 582 N N . GLU A 1 83 ? 4.323 -3.368 12.871 1.00 76.62 83 GLU A N 1
ATOM 583 C CA . GLU A 1 83 ? 4.368 -4.414 11.861 1.00 76.62 83 GLU A CA 1
ATOM 584 C C . GLU A 1 83 ? 4.335 -3.804 10.456 1.00 76.62 83 GLU A C 1
ATOM 586 O O . GLU A 1 83 ? 3.355 -3.177 10.035 1.00 76.62 83 GLU A O 1
ATOM 591 N N . MET A 1 84 ? 5.429 -3.994 9.719 1.00 84.25 84 MET A N 1
ATOM 592 C CA . MET A 1 84 ? 5.458 -3.744 8.284 1.00 84.25 84 MET A CA 1
ATOM 593 C C . MET A 1 84 ? 4.917 -4.958 7.549 1.00 84.25 84 MET A C 1
ATOM 595 O O . MET A 1 84 ? 5.164 -6.088 7.950 1.00 84.25 84 MET A O 1
ATOM 599 N N . TYR A 1 85 ? 4.188 -4.726 6.468 1.00 88.50 85 TYR A N 1
ATOM 600 C CA . TYR A 1 85 ? 3.708 -5.783 5.585 1.00 88.50 85 TYR A CA 1
ATOM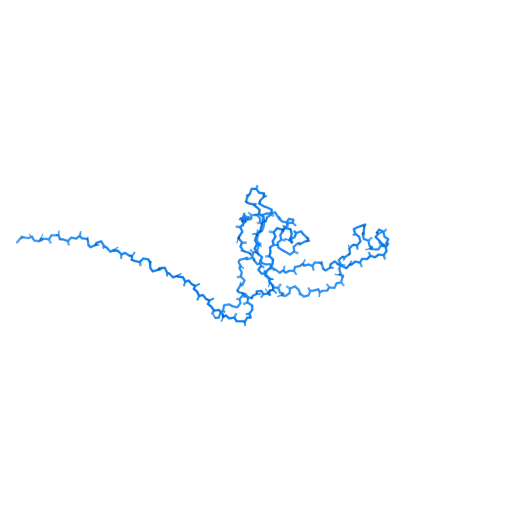 601 C C . TYR A 1 85 ? 4.169 -5.489 4.165 1.00 88.50 85 TYR A C 1
ATOM 603 O O . TYR A 1 85 ? 4.347 -4.327 3.789 1.00 88.50 85 TYR A O 1
ATOM 611 N N . ASN A 1 86 ? 4.336 -6.548 3.381 1.00 91.81 86 ASN A N 1
ATOM 612 C CA . ASN A 1 86 ? 4.509 -6.435 1.943 1.00 91.81 86 ASN A CA 1
ATOM 613 C C . ASN A 1 86 ? 3.144 -6.342 1.264 1.00 91.81 86 ASN A C 1
ATOM 615 O O . ASN A 1 86 ? 2.182 -6.992 1.677 1.00 91.81 86 ASN A O 1
ATOM 619 N N . TYR A 1 87 ? 3.075 -5.524 0.226 1.00 92.38 87 TYR A N 1
ATOM 620 C CA . TYR A 1 87 ? 1.888 -5.281 -0.570 1.00 92.38 87 TYR A CA 1
ATOM 621 C C . TYR A 1 87 ? 2.253 -5.429 -2.042 1.00 92.38 87 TYR A C 1
ATOM 623 O O . TYR A 1 87 ? 3.174 -4.764 -2.517 1.00 92.38 87 TYR A O 1
ATOM 631 N N . GLN A 1 88 ? 1.516 -6.274 -2.755 1.00 95.00 88 GLN A N 1
ATOM 632 C CA . GLN A 1 88 ? 1.614 -6.422 -4.199 1.00 95.00 88 GLN A CA 1
ATOM 633 C C . GLN A 1 88 ? 0.539 -5.591 -4.885 1.00 95.00 88 GLN A C 1
ATOM 635 O O . GLN A 1 88 ? -0.646 -5.725 -4.566 1.00 95.00 88 GLN A O 1
ATOM 640 N N . CYS A 1 89 ? 0.929 -4.746 -5.831 1.00 94.31 89 CYS A N 1
ATOM 641 C CA . CYS A 1 89 ? -0.024 -4.015 -6.648 1.00 94.31 89 CYS A CA 1
ATOM 642 C C . CYS A 1 89 ? -0.817 -5.010 -7.501 1.00 94.31 89 CYS A C 1
ATOM 644 O O . CYS A 1 89 ? -0.225 -5.853 -8.170 1.00 94.31 89 CYS A O 1
ATOM 646 N N . LYS A 1 90 ? -2.147 -4.902 -7.490 1.00 93.69 90 LYS A N 1
ATOM 647 C CA . LYS A 1 90 ? -3.078 -5.653 -8.354 1.00 93.69 90 LYS A CA 1
ATOM 648 C C . LYS A 1 90 ? -3.892 -4.753 -9.289 1.00 93.69 90 LYS A C 1
ATOM 650 O O . LYS A 1 90 ? -4.787 -5.246 -9.965 1.00 93.69 90 LYS A O 1
ATOM 655 N N . SER A 1 91 ? -3.657 -3.438 -9.263 1.00 88.38 91 SER A N 1
ATOM 656 C CA . SER A 1 91 ? -4.281 -2.518 -10.221 1.00 88.38 91 SER A CA 1
ATOM 657 C C . SER A 1 91 ? -3.776 -2.826 -11.621 1.00 88.38 91 SER A C 1
ATOM 659 O O . SER A 1 91 ? -2.580 -3.030 -11.791 1.00 88.38 91 SER A O 1
ATOM 661 N N . ASP A 1 92 ? -4.665 -2.756 -12.609 1.00 82.75 92 ASP A N 1
ATOM 662 C CA . ASP A 1 92 ? -4.271 -2.772 -14.015 1.00 82.75 92 ASP A CA 1
ATOM 663 C C . ASP A 1 92 ? -3.346 -1.588 -14.344 1.00 82.75 92 ASP A C 1
ATOM 665 O O . ASP A 1 92 ? -3.515 -0.478 -13.813 1.00 82.75 92 ASP A O 1
ATOM 669 N N . ASP A 1 93 ? -2.414 -1.832 -15.268 1.00 74.50 93 ASP A N 1
ATOM 670 C CA . ASP A 1 93 ? -1.386 -0.880 -15.710 1.00 74.50 93 ASP A CA 1
ATOM 671 C C . ASP A 1 93 ? -1.963 0.346 -16.441 1.00 74.50 93 ASP A C 1
ATOM 673 O O . ASP A 1 93 ? -1.312 1.381 -16.545 1.00 74.50 93 ASP A O 1
ATOM 677 N N . ASP A 1 94 ? -3.202 0.269 -16.931 1.00 75.50 94 ASP A N 1
ATOM 678 C CA . ASP A 1 94 ? -3.856 1.393 -17.612 1.00 75.50 94 ASP A CA 1
ATOM 679 C C . ASP A 1 94 ? -4.441 2.423 -16.627 1.00 75.50 94 ASP A C 1
ATOM 681 O O . ASP A 1 94 ? -4.623 3.590 -16.978 1.00 75.50 94 ASP A O 1
ATOM 685 N N . ILE A 1 95 ? -4.749 2.006 -15.391 1.00 79.50 95 ILE A N 1
ATOM 686 C CA . ILE A 1 95 ? -5.407 2.853 -14.378 1.00 79.50 95 ILE A CA 1
ATOM 687 C C . ILE A 1 95 ? -4.397 3.336 -13.322 1.00 79.50 95 ILE A C 1
ATOM 689 O O . ILE A 1 95 ? -4.574 4.410 -12.746 1.00 79.50 95 ILE A O 1
ATOM 693 N N . MET A 1 96 ? -3.314 2.579 -13.091 1.00 82.44 96 MET A N 1
ATOM 694 C CA . MET A 1 96 ? -2.189 2.938 -12.210 1.00 82.44 96 MET A CA 1
ATOM 695 C C . MET A 1 96 ? -2.606 3.394 -10.806 1.00 82.44 96 MET A C 1
ATOM 697 O O . MET A 1 96 ? -1.961 4.256 -10.202 1.00 82.44 96 MET A O 1
ATOM 701 N N . LEU A 1 97 ? -3.666 2.806 -10.244 1.00 88.12 97 LEU A N 1
ATOM 702 C CA . LEU A 1 97 ? -4.208 3.233 -8.950 1.00 88.12 97 LEU A CA 1
ATOM 703 C C . LEU A 1 97 ? -3.211 3.040 -7.803 1.00 88.12 97 LEU A C 1
ATOM 705 O O . LEU A 1 97 ? -3.213 3.819 -6.857 1.00 88.12 97 LEU A O 1
ATOM 709 N N . CYS A 1 98 ? -2.309 2.062 -7.916 1.00 91.44 98 CYS A N 1
ATOM 710 C CA . CYS A 1 98 ? -1.207 1.859 -6.975 1.00 91.44 98 CYS A CA 1
ATOM 711 C C . CYS A 1 98 ? -0.251 3.062 -6.899 1.00 91.44 98 CYS A C 1
ATOM 713 O O . CYS A 1 98 ? 0.432 3.233 -5.898 1.00 91.44 98 CYS A O 1
ATOM 715 N N . SER A 1 99 ? -0.215 3.916 -7.926 1.00 92.38 99 SER A N 1
ATOM 716 C CA . SER A 1 99 ? 0.583 5.152 -7.952 1.00 92.38 99 SER A CA 1
ATOM 717 C C . SER A 1 99 ? -0.145 6.352 -7.328 1.00 92.38 99 SER A C 1
ATOM 719 O O . SER A 1 99 ? 0.437 7.430 -7.192 1.00 92.38 99 SER A O 1
ATOM 721 N N . ASN A 1 100 ? -1.423 6.196 -6.964 1.00 89.00 100 ASN A N 1
ATOM 722 C CA . ASN A 1 100 ? -2.221 7.234 -6.323 1.00 89.00 100 ASN A CA 1
ATOM 723 C C . ASN A 1 100 ? -2.176 7.073 -4.794 1.00 89.00 100 ASN A C 1
ATOM 725 O O . ASN A 1 100 ? -2.536 6.037 -4.239 1.00 89.00 100 ASN A O 1
ATOM 729 N N . ASN A 1 101 ? -1.800 8.151 -4.104 1.00 86.69 101 ASN A N 1
ATOM 730 C CA . ASN A 1 101 ? -1.685 8.194 -2.648 1.00 86.69 101 ASN A CA 1
ATOM 731 C C . ASN A 1 101 ? -2.981 7.862 -1.897 1.00 86.69 101 ASN A C 1
ATOM 733 O O . ASN A 1 101 ? -2.908 7.366 -0.776 1.00 86.69 101 ASN A O 1
ATOM 737 N N . GLU A 1 102 ? -4.156 8.108 -2.479 1.00 85.00 102 GLU A N 1
ATOM 738 C CA . GLU A 1 102 ? -5.438 7.733 -1.861 1.00 85.00 102 GLU A CA 1
ATOM 739 C C . GLU A 1 102 ? -5.549 6.215 -1.657 1.00 85.00 102 GLU A C 1
ATOM 741 O O . GLU A 1 102 ? -6.158 5.741 -0.694 1.00 85.00 102 GLU A O 1
ATOM 746 N N . TYR A 1 103 ? -4.885 5.451 -2.522 1.00 87.38 103 TYR A N 1
ATOM 747 C CA . TYR A 1 103 ? -4.830 3.998 -2.492 1.00 87.38 103 TYR A CA 1
ATOM 748 C C . TYR A 1 103 ? -3.495 3.474 -1.962 1.00 87.38 103 TYR A C 1
ATOM 750 O O . TYR A 1 103 ? -3.196 2.300 -2.157 1.00 87.38 103 TYR A O 1
ATOM 758 N N . ALA A 1 104 ? -2.677 4.314 -1.318 1.00 88.06 104 ALA A N 1
ATOM 759 C CA . ALA A 1 104 ? -1.393 3.889 -0.774 1.00 88.06 104 ALA A CA 1
ATOM 760 C C . ALA A 1 104 ? -1.549 2.652 0.139 1.00 88.06 104 ALA A C 1
ATOM 762 O O . ALA A 1 104 ? -2.567 2.521 0.827 1.00 88.06 104 ALA A O 1
ATOM 763 N N . PRO A 1 105 ? -0.548 1.758 0.194 1.00 87.38 105 PRO A N 1
ATOM 764 C CA . PRO A 1 105 ? -0.566 0.605 1.082 1.00 87.38 105 PRO A CA 1
ATOM 765 C C . PRO A 1 105 ? -0.898 0.981 2.530 1.00 87.38 105 PRO A C 1
ATOM 767 O O . PRO A 1 105 ? -0.282 1.868 3.120 1.00 87.38 105 PRO A O 1
ATOM 770 N N . GLY A 1 106 ? -1.892 0.303 3.099 1.00 77.94 106 GLY A N 1
ATOM 771 C CA . GLY A 1 106 ? -2.390 0.576 4.448 1.00 77.94 106 GLY A CA 1
ATOM 772 C C . GLY A 1 106 ? -3.379 1.742 4.568 1.00 77.94 106 GLY A C 1
ATOM 773 O O . GLY A 1 106 ? -3.890 1.962 5.664 1.00 77.94 106 GLY A O 1
ATOM 774 N N . SER A 1 107 ? -3.708 2.448 3.480 1.00 78.06 107 SER A N 1
ATOM 775 C CA . SER A 1 107 ? -4.850 3.370 3.450 1.00 78.06 107 SER A CA 1
ATOM 776 C C . SER A 1 107 ? -6.187 2.619 3.539 1.00 78.06 107 SER A C 1
ATOM 778 O O . SER A 1 107 ? -6.266 1.407 3.331 1.00 78.06 107 SER A O 1
ATOM 780 N N . ILE A 1 108 ? -7.278 3.354 3.779 1.00 76.94 108 ILE A N 1
ATOM 781 C CA . ILE A 1 108 ? -8.643 2.799 3.779 1.00 76.94 108 ILE A CA 1
ATOM 782 C C . ILE A 1 108 ? -9.049 2.194 2.422 1.00 76.94 108 ILE A C 1
ATOM 784 O O . ILE A 1 108 ? -9.908 1.317 2.371 1.00 76.94 108 ILE A O 1
ATOM 788 N N . L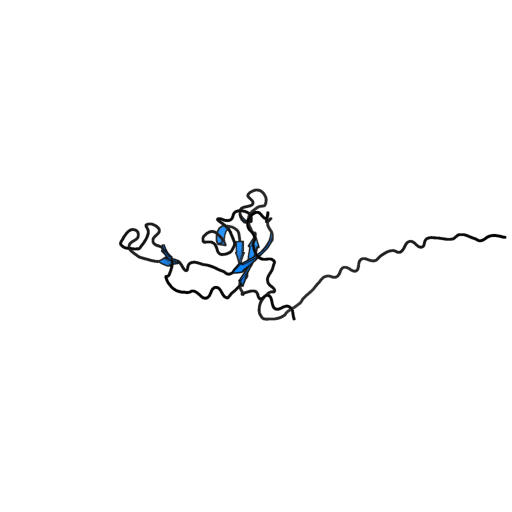EU A 1 109 ? -8.433 2.642 1.323 1.00 82.12 109 LEU A N 1
ATOM 789 C CA . LEU A 1 109 ? -8.698 2.138 -0.028 1.00 82.12 109 LEU A CA 1
ATOM 790 C C . LEU A 1 109 ? -7.639 1.129 -0.494 1.00 82.12 109 LEU A C 1
ATOM 792 O O . LEU A 1 109 ? -7.766 0.586 -1.590 1.00 82.12 109 LEU A O 1
ATOM 796 N N . SER A 1 110 ? -6.625 0.842 0.331 1.00 85.56 110 SER A N 1
ATOM 797 C CA . SER A 1 110 ? -5.503 -0.039 -0.007 1.00 85.56 110 SER A CA 1
ATOM 798 C C . SER A 1 110 ? -5.966 -1.398 -0.529 1.00 85.56 110 SER A C 1
ATOM 800 O O . SER A 1 110 ? -5.461 -1.869 -1.543 1.00 85.56 110 SER A O 1
ATOM 802 N N . ASP A 1 111 ? -6.953 -2.023 0.117 1.00 87.12 111 ASP A N 1
ATOM 803 C CA . ASP A 1 111 ? -7.409 -3.376 -0.235 1.00 87.12 111 ASP A CA 1
ATOM 804 C C . ASP A 1 111 ? -8.095 -3.443 -1.616 1.00 87.12 111 ASP A C 1
ATOM 806 O O . ASP A 1 111 ? -8.319 -4.532 -2.157 1.00 87.12 111 ASP A O 1
ATOM 810 N N . GLN A 1 112 ? -8.404 -2.296 -2.232 1.00 87.50 112 GLN A N 1
ATOM 811 C CA . GLN A 1 112 ? -8.936 -2.244 -3.595 1.00 87.50 112 GLN A CA 1
ATOM 812 C C . GLN A 1 112 ? -7.860 -2.488 -4.652 1.00 87.50 112 GLN A C 1
ATOM 814 O O . GLN A 1 112 ? -8.180 -3.025 -5.708 1.00 87.50 112 GLN A O 1
ATOM 819 N N . VAL A 1 113 ? -6.600 -2.141 -4.376 1.00 93.19 113 VAL A N 1
ATOM 820 C CA . VAL A 1 113 ? -5.536 -2.124 -5.401 1.00 93.19 113 VAL A CA 1
ATOM 821 C C . VAL A 1 113 ? -4.250 -2.807 -4.959 1.00 93.19 113 VAL A C 1
ATOM 823 O O . VAL A 1 113 ? -3.392 -3.068 -5.793 1.00 93.19 113 VAL A O 1
ATOM 826 N N . TRP A 1 114 ? -4.141 -3.159 -3.681 1.00 92.38 114 TRP A N 1
ATOM 827 C CA . TRP A 1 114 ? -3.035 -3.922 -3.127 1.00 92.38 114 TRP A CA 1
ATOM 828 C C . TRP A 1 114 ? -3.520 -5.263 -2.582 1.00 92.38 114 TRP A C 1
ATOM 830 O O . TRP A 1 114 ? -4.620 -5.382 -2.036 1.00 92.38 114 TRP A O 1
ATOM 840 N N . VAL A 1 115 ? -2.677 -6.279 -2.713 1.00 91.94 115 VAL A N 1
ATOM 841 C CA . VAL A 1 115 ? -2.780 -7.546 -1.991 1.00 91.94 115 VAL A CA 1
ATOM 842 C C . VAL A 1 115 ? -1.709 -7.535 -0.921 1.00 91.94 115 VAL A C 1
ATOM 844 O O . VAL A 1 115 ? -0.532 -7.407 -1.229 1.00 91.94 115 VAL A O 1
ATOM 847 N N . ARG A 1 116 ? -2.109 -7.650 0.340 1.00 90.06 116 ARG A N 1
ATOM 848 C CA . ARG A 1 116 ? -1.170 -7.703 1.455 1.00 90.06 116 ARG A CA 1
ATOM 849 C C . ARG A 1 116 ? -0.717 -9.133 1.709 1.00 90.06 116 ARG A C 1
ATOM 851 O O . ARG A 1 116 ? -1.547 -10.042 1.708 1.00 90.06 116 ARG A O 1
ATOM 858 N N . ASP A 1 117 ? 0.560 -9.300 2.019 1.00 87.62 117 ASP A N 1
ATOM 859 C CA . ASP A 1 117 ? 1.079 -10.543 2.576 1.00 87.62 117 ASP A CA 1
ATOM 860 C C . ASP A 1 117 ? 0.354 -10.907 3.879 1.00 87.62 117 ASP A C 1
ATOM 862 O O . ASP A 1 117 ? 0.012 -10.060 4.707 1.00 87.62 117 ASP A O 1
ATOM 866 N N . SER A 1 118 ? 0.150 -12.207 4.088 1.00 83.31 118 SER A N 1
ATOM 867 C CA . SER A 1 118 ? -0.510 -12.739 5.285 1.00 83.31 118 SER A CA 1
ATOM 868 C C . SER A 1 118 ? 0.341 -12.644 6.553 1.00 83.31 118 SER A C 1
ATOM 870 O O . SER A 1 118 ? -0.131 -12.978 7.639 1.00 83.31 118 SER A O 1
ATOM 872 N N . SER A 1 119 ? 1.612 -12.271 6.429 1.00 83.50 119 SER A N 1
ATOM 873 C CA . SER A 1 119 ? 2.559 -12.193 7.536 1.00 83.50 119 SER A CA 1
ATOM 874 C C . SER A 1 119 ? 3.339 -10.887 7.458 1.00 83.50 119 SER A C 1
ATOM 876 O O . SER A 1 119 ? 3.637 -10.436 6.349 1.00 83.50 119 SER A O 1
ATOM 878 N N . PRO A 1 120 ? 3.664 -10.275 8.609 1.00 84.25 120 PRO A N 1
ATOM 879 C CA . PRO A 1 120 ? 4.497 -9.091 8.614 1.00 84.25 120 PRO A CA 1
ATOM 880 C C . PRO A 1 120 ? 5.867 -9.422 8.031 1.00 84.25 120 PRO A C 1
ATOM 882 O O . PRO A 1 120 ? 6.379 -10.533 8.194 1.00 84.25 120 PRO A O 1
ATOM 885 N N . CYS A 1 121 ? 6.429 -8.441 7.342 1.00 85.75 121 CYS A N 1
ATOM 886 C CA . CYS A 1 121 ? 7.790 -8.457 6.870 1.00 85.75 121 CYS A CA 1
ATOM 887 C C . CYS A 1 121 ? 8.714 -7.820 7.913 1.00 85.75 121 CYS A C 1
ATOM 889 O O . CYS A 1 121 ? 8.300 -7.023 8.761 1.00 85.75 121 CYS A O 1
ATOM 891 N N . SER A 1 122 ? 10.001 -8.129 7.825 1.00 82.69 122 SER A N 1
ATOM 892 C CA . SER A 1 122 ? 11.015 -7.529 8.684 1.00 82.69 122 SER A CA 1
ATOM 893 C C . SER A 1 122 ? 12.280 -7.256 7.895 1.00 82.69 122 SER A C 1
ATOM 895 O O . SER A 1 122 ? 12.745 -8.106 7.140 1.00 82.69 122 SER A O 1
ATOM 897 N N . SER A 1 123 ? 12.886 -6.094 8.121 1.00 65.81 123 SER A N 1
ATOM 898 C CA . SER A 1 123 ? 14.147 -5.696 7.486 1.00 65.81 123 SER A CA 1
ATOM 899 C C . SER A 1 123 ? 15.380 -6.439 8.022 1.00 65.81 123 SER A C 1
ATOM 901 O O . SER A 1 123 ? 16.498 -5.996 7.767 1.00 65.81 123 SER A O 1
ATOM 903 N N . VAL A 1 124 ? 15.219 -7.543 8.766 1.00 52.25 124 VAL A N 1
ATOM 904 C CA . VAL A 1 124 ? 16.356 -8.370 9.196 1.00 52.25 124 VAL A CA 1
ATOM 905 C C . VAL A 1 124 ? 16.954 -9.072 7.982 1.00 52.25 124 VAL A C 1
ATOM 907 O O . VAL A 1 124 ? 16.538 -10.155 7.583 1.00 52.25 124 VAL A O 1
ATOM 910 N N . SER A 1 125 ? 17.948 -8.421 7.386 1.00 44.41 125 SER A N 1
ATOM 911 C CA . SER A 1 125 ? 19.003 -9.137 6.679 1.00 44.41 125 SER A CA 1
ATOM 912 C C . SER A 1 125 ? 19.846 -9.872 7.734 1.00 44.41 125 SER A C 1
ATOM 914 O O . SER A 1 125 ? 20.162 -9.247 8.751 1.00 44.41 125 SER A O 1
ATOM 916 N N . PRO A 1 126 ? 20.156 -11.169 7.555 1.00 43.34 126 PRO A N 1
ATOM 917 C CA . PRO A 1 126 ? 21.113 -11.872 8.408 1.00 43.34 126 PRO A CA 1
ATOM 918 C C . PRO A 1 126 ? 22.526 -11.282 8.311 1.00 43.34 126 PRO A C 1
ATOM 920 O O . PRO A 1 126 ? 22.860 -10.691 7.257 1.00 43.34 126 PRO A O 1
#

Organism: NCBI:txid259834

pLDDT: mean 71.76, std 18.77, range [37.16, 95.0]